Protein AF-A0A6C0ARF3-F1 (afdb_monomer)

Solvent-accessible surface area (backbone atoms only — not comparable to full-atom values): 8180 Å² total; per-residue (Å²): 134,54,75,69,55,56,51,50,51,53,51,54,53,49,52,53,53,52,52,54,52,50,55,62,70,68,61,77,68,85,64,74,72,76,68,77,78,71,72,91,65,84,77,78,77,69,76,79,69,76,64,98,56,84,86,76,66,53,73,48,48,51,61,48,59,79,34,67,97,33,66,70,63,36,24,57,55,28,48,73,43,54,68,69,62,16,13,58,19,73,44,18,18,26,37,66,89,77,45,29,24,25,22,45,96,91,41,56,73,80,42,54,48,99,85,68,47,72,60,91,65,55,21,34,23,35,60,75,39,72,43,62,92,61,56,130

Structure (mmCIF, N/CA/C/O backbone):
data_AF-A0A6C0ARF3-F1
#
_entry.id   AF-A0A6C0ARF3-F1
#
loop_
_atom_site.group_PDB
_atom_site.id
_atom_site.type_symbol
_atom_site.label_atom_id
_atom_site.label_alt_id
_atom_site.label_comp_id
_atom_site.label_asym_id
_atom_site.label_entity_id
_atom_site.label_seq_id
_atom_site.pdbx_PDB_ins_code
_atom_site.Cartn_x
_atom_site.Cartn_y
_atom_site.Cartn_z
_atom_site.occupancy
_atom_site.B_iso_or_equiv
_atom_site.auth_seq_id
_atom_site.auth_comp_id
_atom_site.auth_asym_id
_atom_site.auth_atom_id
_atom_site.pdbx_PDB_model_num
ATOM 1 N N . MET A 1 1 ? -45.821 -5.176 82.436 1.00 65.50 1 MET A N 1
ATOM 2 C CA . MET A 1 1 ? -45.008 -4.557 81.371 1.00 65.50 1 MET A CA 1
ATOM 3 C C . MET A 1 1 ? -44.315 -3.382 82.017 1.00 65.50 1 MET A C 1
ATOM 5 O O . MET A 1 1 ? -45.009 -2.485 82.486 1.00 65.50 1 MET A O 1
ATOM 9 N N . ASP A 1 2 ? -42.999 -3.459 82.188 1.00 85.88 2 ASP A N 1
ATOM 10 C CA . ASP A 1 2 ? -42.283 -2.474 82.994 1.00 85.88 2 ASP A CA 1
ATOM 11 C C . ASP A 1 2 ? -42.192 -1.133 82.267 1.00 85.88 2 ASP A C 1
ATOM 13 O O . ASP A 1 2 ? -42.117 -1.071 81.040 1.00 85.88 2 ASP A O 1
ATOM 17 N N . LEU A 1 3 ? -42.152 -0.038 83.030 1.00 84.94 3 LEU A N 1
ATOM 18 C CA . LEU A 1 3 ? -42.033 1.322 82.490 1.00 84.94 3 LEU A CA 1
ATOM 19 C C . LEU A 1 3 ? -40.829 1.466 81.539 1.00 84.94 3 LEU A C 1
ATOM 21 O O . LEU A 1 3 ? -40.883 2.207 80.561 1.00 84.94 3 LEU A O 1
ATOM 25 N N . LYS A 1 4 ? -39.753 0.711 81.796 1.00 86.62 4 LYS A N 1
ATOM 26 C CA . LYS A 1 4 ? -38.563 0.648 80.937 1.00 86.62 4 LYS A CA 1
ATOM 27 C C . LYS A 1 4 ? -38.840 -0.013 79.586 1.00 86.62 4 LYS A C 1
ATOM 29 O O . LYS A 1 4 ? -38.251 0.401 78.592 1.00 86.62 4 LYS A O 1
ATOM 34 N N . ASP A 1 5 ? -39.722 -1.004 79.535 1.00 87.31 5 ASP A N 1
ATOM 35 C CA . ASP A 1 5 ? -40.086 -1.688 78.292 1.00 87.31 5 ASP A CA 1
ATOM 36 C C . ASP A 1 5 ? -41.009 -0.816 77.450 1.00 87.31 5 ASP A C 1
ATOM 38 O O . ASP A 1 5 ? -40.795 -0.669 76.248 1.00 87.31 5 ASP A O 1
ATOM 42 N N . VAL A 1 6 ? -41.962 -0.144 78.100 1.00 89.19 6 VAL A N 1
ATOM 43 C CA . VAL A 1 6 ? -42.817 0.857 77.452 1.00 89.19 6 VAL A CA 1
ATOM 44 C C . VAL A 1 6 ? -41.959 1.979 76.856 1.00 89.19 6 VAL A C 1
ATOM 46 O O . VAL A 1 6 ? -42.118 2.321 75.686 1.00 89.19 6 VAL A O 1
ATOM 49 N N . LEU A 1 7 ? -40.977 2.491 77.607 1.00 90.81 7 LEU A N 1
ATOM 50 C CA . LEU A 1 7 ? -40.059 3.530 77.131 1.00 90.81 7 LEU A CA 1
ATOM 51 C C . LEU A 1 7 ? -39.211 3.072 75.931 1.00 90.81 7 LEU A C 1
ATOM 53 O O . LEU A 1 7 ? -39.048 3.826 74.974 1.00 90.81 7 LEU A O 1
ATOM 57 N N . LYS A 1 8 ? -38.703 1.832 75.940 1.00 92.50 8 LYS A N 1
ATOM 58 C CA . LYS A 1 8 ? -37.952 1.268 74.804 1.00 92.50 8 LYS A CA 1
ATOM 59 C C . LYS A 1 8 ? -38.811 1.159 73.546 1.00 92.50 8 LYS A C 1
ATOM 61 O O . LYS A 1 8 ? -38.327 1.486 72.466 1.00 92.50 8 LYS A O 1
ATOM 66 N N . ILE A 1 9 ? -40.072 0.746 73.678 1.00 93.50 9 ILE A N 1
ATOM 67 C CA . ILE A 1 9 ? -41.005 0.662 72.545 1.00 93.50 9 ILE A CA 1
ATOM 68 C C . ILE A 1 9 ? -41.212 2.050 71.930 1.00 93.50 9 ILE A C 1
ATOM 70 O O . ILE A 1 9 ? -41.087 2.197 70.716 1.00 93.50 9 ILE A O 1
ATOM 74 N N . PHE A 1 10 ? -41.434 3.081 72.751 1.00 93.56 10 PHE A N 1
ATOM 75 C CA . PHE A 1 10 ? -41.571 4.455 72.255 1.00 93.56 10 PHE A CA 1
ATOM 76 C C . PHE A 1 10 ? -40.318 4.951 71.523 1.00 93.56 10 PHE A C 1
ATOM 78 O O . PHE A 1 10 ? -40.440 5.571 70.468 1.00 93.56 10 PHE A O 1
ATOM 85 N N . ILE A 1 11 ? -39.121 4.636 72.029 1.00 94.12 11 ILE A N 1
ATOM 86 C CA . ILE A 1 11 ? -37.855 5.003 71.373 1.00 94.12 11 ILE A CA 1
ATOM 87 C C . ILE A 1 11 ? -37.728 4.323 70.003 1.00 94.12 11 ILE A C 1
ATOM 89 O O . ILE A 1 11 ? -37.379 4.979 69.024 1.00 94.12 11 ILE A O 1
ATOM 93 N N . VAL A 1 12 ? -38.042 3.028 69.910 1.00 94.56 12 VAL A N 1
ATOM 94 C CA . VAL A 1 12 ? -37.973 2.283 68.641 1.00 94.56 12 VAL A CA 1
ATOM 95 C C . VAL A 1 12 ? -38.973 2.834 67.625 1.00 94.56 12 VAL A C 1
ATOM 97 O O . VAL A 1 12 ? -38.614 3.061 66.471 1.00 94.56 12 VAL A O 1
ATOM 100 N N . VAL A 1 13 ? -40.206 3.114 68.053 1.00 95.06 13 VAL A N 1
ATOM 101 C CA . VAL A 1 13 ? -41.241 3.701 67.186 1.00 95.06 13 VAL A CA 1
ATOM 102 C C . VAL A 1 13 ? -40.816 5.083 66.683 1.00 95.06 13 VAL A C 1
ATOM 104 O O . VAL A 1 13 ? -40.959 5.376 65.496 1.00 95.06 13 VAL A O 1
ATOM 107 N N . PHE A 1 14 ? -40.238 5.912 67.555 1.00 94.69 14 PHE A N 1
ATOM 108 C CA . PHE A 1 14 ? -39.742 7.234 67.179 1.00 94.69 14 PHE A CA 1
ATOM 109 C C . PHE A 1 14 ? -38.593 7.157 66.165 1.00 94.69 14 PHE A C 1
ATOM 111 O O . PHE A 1 14 ? -38.589 7.906 65.188 1.00 94.69 14 PHE A O 1
ATOM 118 N N . LEU A 1 15 ? -37.657 6.217 66.343 1.00 94.69 15 LEU A N 1
ATOM 119 C CA . LEU A 1 15 ? -36.564 5.999 65.391 1.00 94.69 15 LEU A CA 1
ATOM 120 C C . LEU A 1 15 ? -37.074 5.589 64.004 1.00 94.69 15 LEU A C 1
ATOM 122 O O . LEU A 1 15 ? -36.583 6.111 63.006 1.00 94.69 15 LEU A O 1
ATOM 126 N N . ILE A 1 16 ? -38.082 4.714 63.928 1.00 94.19 16 ILE A N 1
ATOM 127 C CA . ILE A 1 16 ? -38.694 4.317 62.649 1.00 94.19 16 ILE A CA 1
ATOM 128 C C . ILE A 1 16 ? -39.345 5.528 61.969 1.00 94.19 16 ILE A C 1
ATOM 130 O O . ILE A 1 16 ? -39.148 5.749 60.774 1.00 94.19 16 ILE A O 1
ATOM 134 N N . PHE A 1 17 ? -40.083 6.341 62.727 1.00 93.06 17 PHE A N 1
ATOM 135 C CA . PHE A 1 17 ? -40.766 7.516 62.186 1.00 93.06 17 PHE A CA 1
ATOM 136 C C . PHE A 1 17 ? -39.779 8.579 61.677 1.00 93.06 17 PHE A C 1
ATOM 138 O O . PHE A 1 17 ? -39.967 9.137 60.594 1.00 93.06 17 PHE A O 1
ATOM 145 N N . ALA A 1 18 ? -38.687 8.807 62.415 1.00 92.06 18 ALA A N 1
ATOM 146 C CA . ALA A 1 18 ? -37.607 9.702 62.005 1.00 92.06 18 ALA A CA 1
ATOM 147 C C . ALA A 1 18 ? -36.930 9.234 60.705 1.00 92.06 18 ALA A C 1
ATOM 149 O O . ALA A 1 18 ? -36.623 10.053 59.839 1.00 92.06 18 ALA A O 1
ATOM 150 N N . LEU A 1 19 ? -36.751 7.921 60.532 1.00 89.44 19 LEU A N 1
ATOM 151 C CA . LEU A 1 19 ? -36.132 7.336 59.341 1.00 89.44 19 LEU A CA 1
ATOM 152 C C . LEU A 1 19 ? -37.022 7.506 58.095 1.00 89.44 19 LEU A C 1
ATOM 154 O O . LEU A 1 19 ? -36.528 7.890 57.036 1.00 89.44 19 LEU A O 1
ATOM 158 N N . ILE A 1 20 ? -38.341 7.322 58.229 1.00 87.50 20 ILE A N 1
ATOM 159 C CA . ILE A 1 20 ? -39.313 7.575 57.147 1.00 87.50 20 ILE A CA 1
ATOM 160 C C . ILE A 1 20 ? -39.324 9.063 56.758 1.00 87.50 20 ILE A C 1
ATOM 162 O O . ILE A 1 20 ? -39.281 9.396 55.573 1.00 87.50 20 ILE A O 1
ATOM 166 N N . ALA A 1 21 ? -39.343 9.968 57.743 1.00 86.50 21 ALA A N 1
ATOM 167 C CA . ALA A 1 21 ? -39.298 11.410 57.494 1.00 86.50 21 ALA A CA 1
ATOM 168 C C . ALA A 1 21 ? -37.999 11.833 56.786 1.00 86.50 21 ALA A C 1
ATOM 170 O O . ALA A 1 21 ? -38.036 12.647 55.863 1.00 86.50 21 ALA A O 1
ATOM 171 N N . PHE A 1 22 ? -36.867 11.233 57.167 1.00 86.56 22 PHE A N 1
ATOM 172 C CA . PHE A 1 22 ? -35.576 11.462 56.526 1.00 86.56 22 PHE A CA 1
ATOM 173 C C . PHE A 1 22 ? -35.583 11.029 55.053 1.00 86.56 22 PHE A C 1
ATOM 175 O O . PHE A 1 22 ? -35.231 11.833 54.192 1.00 86.56 22 PHE A O 1
ATOM 182 N N . ILE A 1 23 ? -36.075 9.823 54.739 1.00 82.62 23 ILE A N 1
ATOM 183 C CA . ILE A 1 23 ? -36.211 9.332 53.352 1.00 82.62 23 ILE A CA 1
ATOM 184 C C . ILE A 1 23 ? -37.070 10.284 52.504 1.00 82.62 23 ILE A C 1
ATOM 186 O O . ILE A 1 23 ? -36.690 10.619 51.381 1.00 82.62 23 ILE A O 1
ATOM 190 N N . ASN A 1 24 ? -38.187 10.771 53.052 1.00 77.69 24 ASN A N 1
ATOM 191 C CA . ASN A 1 24 ? -39.063 11.725 52.363 1.00 77.69 24 ASN A CA 1
ATOM 192 C C . ASN A 1 24 ? -38.388 13.091 52.145 1.00 77.69 24 ASN A C 1
ATOM 194 O O . ASN A 1 24 ? -38.598 13.716 51.108 1.00 77.69 24 ASN A O 1
ATOM 198 N N . SER A 1 25 ? -37.558 13.544 53.095 1.00 78.12 25 SER A N 1
ATOM 199 C CA . SER A 1 25 ? -36.818 14.812 52.994 1.00 78.12 25 SER A CA 1
ATOM 200 C C . SER A 1 25 ? -35.688 14.787 51.965 1.00 78.12 25 SER A C 1
ATOM 202 O O . SER A 1 25 ? -35.387 15.822 51.376 1.00 78.12 25 SER A O 1
ATOM 204 N N . ILE A 1 26 ? -35.097 13.614 51.700 1.00 78.38 26 ILE A N 1
ATOM 205 C CA . ILE A 1 26 ? -34.049 13.456 50.679 1.00 78.38 26 ILE A CA 1
ATOM 206 C C . ILE A 1 26 ? -34.625 13.656 49.265 1.00 78.38 26 ILE A C 1
ATOM 208 O O . ILE A 1 26 ? -33.870 13.882 48.323 1.00 78.38 26 ILE A O 1
ATOM 212 N N . GLY A 1 27 ? -35.955 13.622 49.091 1.00 63.41 27 GLY A N 1
ATOM 213 C CA . GLY A 1 27 ? -36.570 13.845 47.785 1.00 63.41 27 GLY A CA 1
ATOM 214 C C . GLY A 1 27 ? -36.080 12.829 46.753 1.00 63.41 27 GLY A C 1
ATOM 215 O O . GLY A 1 27 ? -35.783 13.206 45.621 1.00 63.41 27 GLY A O 1
ATOM 21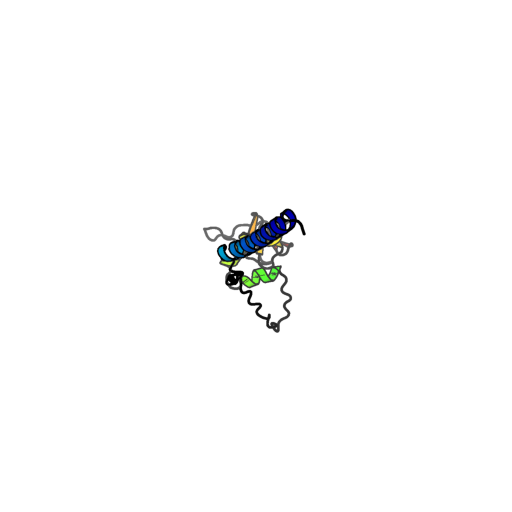6 N N . LEU A 1 28 ? -35.955 11.553 47.156 1.00 61.00 28 LEU A N 1
ATOM 217 C CA . LEU A 1 28 ? -35.567 10.438 46.287 1.00 61.00 28 LEU A CA 1
ATOM 218 C C . LEU A 1 28 ? -36.583 10.285 45.150 1.00 61.00 28 LEU A C 1
ATOM 220 O O . LEU A 1 28 ? -37.557 9.538 45.233 1.00 61.00 28 LEU A O 1
ATOM 224 N N . ASN A 1 29 ? -36.345 11.008 44.064 1.00 58.28 29 ASN A N 1
ATOM 225 C CA . ASN A 1 29 ? -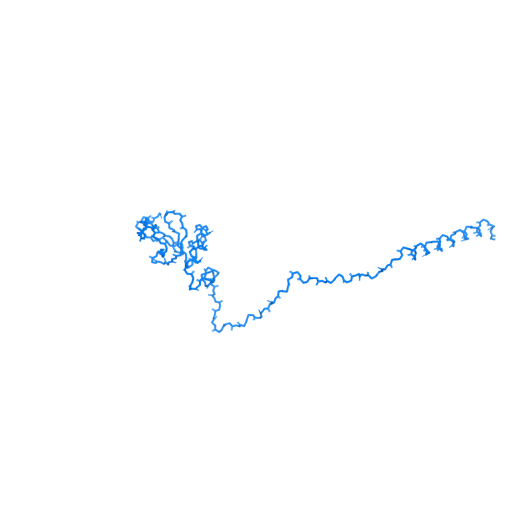37.051 10.830 42.814 1.00 58.28 29 ASN A CA 1
ATOM 226 C C . ASN A 1 29 ? -36.451 9.590 42.143 1.00 58.28 29 ASN A C 1
ATOM 228 O 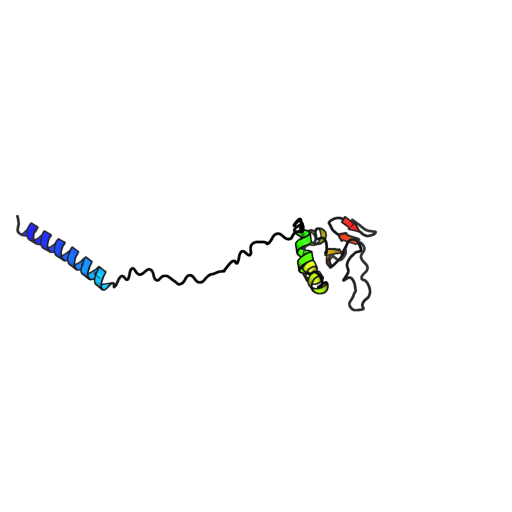O . ASN A 1 29 ? -35.469 9.680 41.417 1.00 58.28 29 ASN A O 1
ATOM 232 N N . LEU A 1 30 ? -37.039 8.412 42.378 1.00 56.41 30 LEU A N 1
ATOM 233 C CA . LEU A 1 30 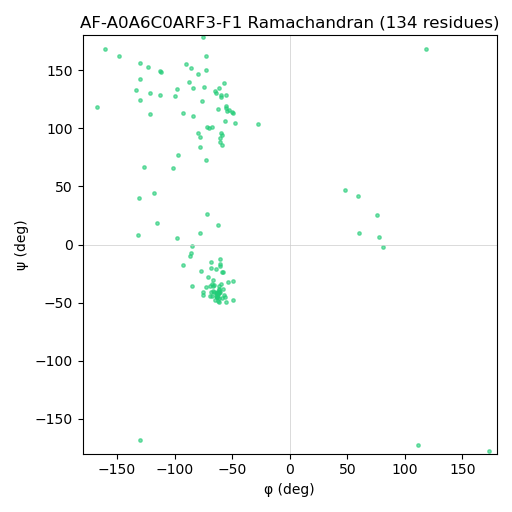? -36.735 7.187 41.619 1.00 56.41 30 LEU A CA 1
ATOM 234 C C . LEU A 1 30 ? -37.290 7.246 40.186 1.00 56.41 30 LEU A C 1
ATOM 236 O O . LEU A 1 30 ? -37.570 6.219 39.569 1.00 56.41 30 LEU A O 1
ATOM 240 N N . LYS A 1 31 ? -37.453 8.447 39.629 1.00 54.38 31 LYS A N 1
ATOM 241 C CA . LYS A 1 31 ? -37.418 8.585 38.188 1.00 54.38 31 LYS A CA 1
ATOM 242 C C . LYS A 1 31 ? -35.973 8.332 37.814 1.00 54.38 31 LYS A C 1
ATOM 244 O O . LYS A 1 31 ? -35.125 9.205 37.957 1.00 54.38 31 LYS A O 1
ATOM 249 N N . VAL A 1 32 ? -35.710 7.112 37.358 1.00 57.94 32 VAL A N 1
ATOM 250 C CA . VAL A 1 32 ? -34.684 6.923 36.341 1.00 57.94 32 VAL A CA 1
ATOM 251 C C . VAL A 1 32 ? -35.014 7.982 35.304 1.00 57.94 32 VAL A C 1
ATOM 253 O O . VAL A 1 32 ? -36.052 7.919 34.648 1.00 57.94 32 VAL A O 1
ATOM 256 N N . GLU A 1 33 ? -34.224 9.048 35.293 1.00 54.09 33 GLU A N 1
ATOM 257 C CA . GLU A 1 33 ? -34.196 9.943 34.164 1.00 54.09 33 GLU A CA 1
ATOM 258 C C . GLU A 1 33 ? -33.846 9.009 33.016 1.00 54.09 33 GLU A C 1
ATOM 260 O O . GLU A 1 33 ? -32.752 8.440 32.994 1.00 54.09 33 GLU A O 1
ATOM 265 N N . ASP A 1 34 ? -34.836 8.713 32.170 1.00 58.44 34 ASP A N 1
ATOM 266 C CA . ASP A 1 34 ? -34.609 8.104 30.871 1.00 58.44 34 ASP A CA 1
ATOM 267 C C . ASP A 1 34 ? -33.691 9.098 30.170 1.00 58.44 34 ASP A C 1
ATOM 269 O O . ASP A 1 34 ? -34.138 10.041 29.519 1.00 58.44 34 ASP A O 1
ATOM 273 N N . GLN A 1 35 ? -32.388 8.951 30.418 1.00 57.97 35 GLN A N 1
ATOM 274 C CA . GLN A 1 35 ? -31.341 9.618 29.682 1.00 57.97 35 GLN A CA 1
ATOM 275 C C . GLN A 1 35 ? -31.711 9.324 28.233 1.00 57.97 35 GLN A C 1
ATOM 277 O O . GLN A 1 35 ? -31.774 8.138 27.873 1.00 57.97 35 GLN A O 1
ATOM 282 N N . PRO A 1 36 ? -32.073 10.340 27.430 1.00 52.84 36 PRO A N 1
ATOM 283 C CA . PRO A 1 36 ? -32.405 10.103 26.044 1.00 52.84 36 PRO A CA 1
ATOM 284 C C . PRO A 1 36 ? -31.199 9.375 25.473 1.00 52.84 36 PRO A C 1
ATOM 286 O O . PRO A 1 36 ? -30.082 9.884 25.510 1.00 52.84 36 PRO A O 1
ATOM 289 N N . ARG A 1 37 ? -31.406 8.118 25.073 1.00 58.47 37 ARG A N 1
ATOM 290 C CA . ARG A 1 37 ? -30.370 7.318 24.436 1.00 58.47 37 ARG A CA 1
ATOM 291 C C . ARG A 1 37 ? -29.982 8.082 23.184 1.00 58.47 37 ARG A C 1
ATOM 293 O O . ARG A 1 37 ? -30.667 7.974 22.170 1.00 58.47 37 ARG A O 1
ATOM 300 N N . GLU A 1 38 ? -28.922 8.878 23.256 1.00 53.84 38 GLU A N 1
ATOM 301 C CA . GLU A 1 38 ? -28.312 9.407 22.053 1.00 53.84 38 GLU A CA 1
ATOM 302 C C . GLU A 1 38 ? -27.831 8.191 21.273 1.00 53.84 38 GLU A C 1
ATOM 304 O O . GLU A 1 38 ? -27.047 7.369 21.759 1.00 53.84 38 GLU A O 1
ATOM 309 N N . LEU A 1 39 ? -28.407 8.013 20.088 1.00 52.34 39 LEU A N 1
ATOM 310 C CA . LEU A 1 39 ? -28.023 6.972 19.155 1.00 52.34 39 LEU A CA 1
ATOM 311 C C . LEU A 1 39 ? -26.543 7.177 18.822 1.00 52.34 39 LEU A C 1
ATOM 313 O O . LEU A 1 39 ? -26.215 7.936 17.918 1.00 52.34 39 LEU A O 1
ATOM 317 N N . GLN A 1 40 ? -25.645 6.487 19.535 1.00 55.50 40 GLN A N 1
ATOM 318 C CA . GLN A 1 40 ? -24.201 6.574 19.281 1.00 55.50 40 GLN A CA 1
ATOM 319 C C . GLN A 1 40 ? -23.858 6.188 17.837 1.00 55.50 40 GLN A C 1
ATOM 321 O O . GLN A 1 40 ? -22.837 6.619 17.307 1.00 55.50 40 GLN A O 1
ATOM 326 N N . LYS A 1 41 ? -24.726 5.405 17.182 1.00 54.22 41 LYS A N 1
ATOM 327 C CA . LYS A 1 41 ? -24.711 5.178 15.740 1.00 54.22 41 LYS A CA 1
ATOM 328 C C . LYS A 1 41 ? -26.006 4.493 15.314 1.00 54.22 41 LYS A C 1
ATOM 330 O O . LYS A 1 41 ? -26.263 3.365 15.728 1.00 54.22 41 LYS A O 1
ATOM 335 N N . VAL A 1 42 ? -26.800 5.126 14.455 1.00 54.69 42 VAL A N 1
ATOM 336 C CA . VAL A 1 42 ? -27.790 4.383 13.664 1.00 54.69 42 VAL A CA 1
ATOM 337 C C . VAL A 1 42 ? -26.994 3.597 12.630 1.00 54.69 42 VAL A C 1
ATOM 339 O O . VAL A 1 42 ? -26.502 4.157 11.653 1.00 54.69 42 VAL A O 1
ATOM 342 N N . VAL A 1 43 ? -26.792 2.305 12.874 1.00 58.19 43 VAL A N 1
ATOM 343 C CA . VAL A 1 43 ? -26.317 1.405 11.824 1.00 58.19 43 VAL A CA 1
ATOM 344 C C . VAL A 1 43 ? -27.541 1.072 10.990 1.00 58.19 43 VAL A C 1
ATOM 346 O O . VAL A 1 43 ? -28.339 0.214 11.359 1.00 58.19 43 VAL A O 1
ATOM 349 N N . ILE A 1 44 ? -27.717 1.805 9.894 1.00 61.03 44 ILE A N 1
ATOM 350 C CA . ILE A 1 44 ? -28.639 1.393 8.844 1.00 61.03 44 ILE A CA 1
ATOM 351 C C . ILE A 1 44 ? -28.018 0.134 8.246 1.00 61.03 44 ILE A C 1
ATOM 353 O O . ILE A 1 44 ? -27.025 0.191 7.521 1.00 61.03 44 ILE A O 1
ATOM 357 N N . ILE A 1 45 ? -28.545 -1.020 8.643 1.00 56.31 45 ILE A N 1
ATOM 358 C CA . ILE A 1 45 ? -28.290 -2.272 7.944 1.00 56.31 45 ILE A CA 1
ATOM 359 C C . ILE A 1 45 ? -29.191 -2.203 6.716 1.00 56.31 45 ILE A C 1
ATOM 361 O O . ILE A 1 45 ? -30.334 -2.653 6.743 1.00 56.31 45 ILE A O 1
ATOM 365 N N . GLU A 1 46 ? -28.709 -1.536 5.669 1.00 63.66 46 GLU A N 1
ATOM 366 C CA . GLU A 1 46 ? -29.280 -1.713 4.340 1.00 63.66 46 GLU A CA 1
ATOM 367 C C . GLU A 1 46 ? -29.215 -3.218 4.070 1.00 63.66 46 GLU A C 1
ATOM 369 O O . GLU A 1 46 ? -28.140 -3.830 4.136 1.00 63.66 46 GLU A O 1
ATOM 374 N N . GLY A 1 47 ? -30.375 -3.844 3.864 1.00 57.91 47 GLY A N 1
ATOM 375 C CA . GLY A 1 47 ? -30.406 -5.200 3.348 1.00 57.91 47 GLY A CA 1
ATOM 376 C C . GLY A 1 47 ? -29.616 -5.170 2.052 1.00 57.91 47 GLY A C 1
ATOM 377 O O . GLY A 1 47 ? -29.976 -4.423 1.149 1.00 57.91 47 GLY A O 1
ATOM 378 N N . LEU A 1 48 ? -28.510 -5.914 1.994 1.00 58.91 48 LEU A N 1
ATOM 379 C CA . LEU A 1 48 ? -27.740 -6.083 0.773 1.00 58.91 48 LEU A CA 1
ATOM 380 C C . LEU A 1 48 ? -28.677 -6.741 -0.239 1.00 58.91 48 LEU A C 1
ATOM 382 O O . LEU A 1 48 ? -28.836 -7.965 -0.253 1.00 58.91 48 LEU A O 1
ATOM 386 N N . GLU A 1 49 ? -29.363 -5.910 -1.018 1.00 55.28 49 GLU A N 1
ATOM 387 C CA . GLU A 1 49 ? -30.126 -6.321 -2.177 1.00 55.28 49 GLU A CA 1
ATOM 388 C C . GLU A 1 49 ? -29.142 -7.127 -3.010 1.00 55.28 49 GLU A C 1
ATOM 390 O O . GLU A 1 49 ? -28.061 -6.636 -3.345 1.00 55.28 49 GLU A O 1
ATOM 395 N N . LYS A 1 50 ? -29.434 -8.421 -3.182 1.00 50.34 50 LYS A N 1
ATOM 396 C CA . LYS A 1 50 ? -28.572 -9.331 -3.930 1.00 50.34 50 LYS A CA 1
ATOM 397 C C . LYS A 1 50 ? -28.249 -8.634 -5.249 1.00 50.34 50 LYS A C 1
ATOM 399 O O . LYS A 1 50 ? -29.171 -8.461 -6.043 1.00 50.34 50 LYS A O 1
ATOM 404 N N . PRO A 1 51 ? -26.995 -8.236 -5.522 1.00 48.69 51 PRO A N 1
ATOM 405 C CA . PRO A 1 51 ? -26.667 -7.944 -6.892 1.00 48.69 51 PRO A CA 1
ATOM 406 C C . PRO A 1 51 ? -26.820 -9.284 -7.605 1.00 48.69 51 PRO A C 1
ATOM 408 O O . PRO A 1 51 ? -26.269 -10.298 -7.165 1.00 48.69 51 PRO A O 1
ATOM 411 N N . ASP A 1 52 ? -27.553 -9.294 -8.711 1.00 54.91 52 ASP A N 1
ATOM 412 C CA . ASP A 1 52 ? -27.684 -10.439 -9.624 1.00 54.91 52 ASP A CA 1
ATOM 413 C C . ASP A 1 52 ? -26.344 -10.851 -10.278 1.00 54.91 52 ASP A C 1
ATOM 415 O O . ASP A 1 52 ? -26.287 -11.608 -11.244 1.00 54.91 52 ASP A O 1
ATOM 419 N N . THR A 1 53 ? -25.229 -10.402 -9.709 1.00 52.31 53 THR A N 1
ATOM 420 C CA . THR A 1 53 ? -23.870 -10.751 -10.065 1.00 52.31 53 THR A CA 1
ATOM 421 C C . THR A 1 53 ? -23.233 -11.340 -8.819 1.00 52.31 53 THR A C 1
ATOM 423 O O . THR A 1 53 ? -23.030 -10.637 -7.832 1.00 52.31 53 THR A O 1
ATOM 426 N N . SER A 1 54 ? -22.929 -12.635 -8.859 1.00 49.06 54 SER A N 1
ATOM 427 C CA . SER A 1 54 ? -22.127 -13.362 -7.872 1.00 49.06 54 SER A CA 1
ATOM 428 C C . SER A 1 54 ? -21.117 -12.453 -7.150 1.00 49.06 54 SER A C 1
ATOM 430 O O . SER A 1 54 ? -20.084 -12.109 -7.731 1.00 49.06 54 SER A O 1
ATOM 432 N N . ILE A 1 55 ? -21.389 -12.064 -5.895 1.00 51.88 55 ILE A N 1
ATOM 433 C CA . ILE A 1 55 ? -20.404 -11.375 -5.046 1.00 51.88 55 ILE A CA 1
ATOM 434 C C . ILE A 1 55 ? -19.366 -12.413 -4.617 1.00 51.88 55 ILE A C 1
ATOM 436 O O . ILE A 1 55 ? -19.321 -12.867 -3.479 1.00 51.88 55 ILE A O 1
ATOM 440 N N . ILE A 1 56 ? -18.525 -12.812 -5.559 1.00 55.22 56 ILE A N 1
ATOM 441 C CA . ILE A 1 56 ? -17.195 -13.324 -5.271 1.00 55.22 56 ILE A CA 1
ATOM 442 C C . ILE A 1 56 ? -16.259 -12.155 -5.575 1.00 55.22 56 ILE A C 1
ATOM 444 O O . ILE A 1 56 ? -15.506 -12.172 -6.541 1.00 55.22 56 ILE A O 1
ATOM 448 N N . MET A 1 57 ? -16.364 -11.075 -4.794 1.00 56.78 57 MET A N 1
ATOM 449 C CA . MET A 1 57 ? -15.272 -10.109 -4.732 1.00 56.78 57 MET A CA 1
ATOM 450 C C . MET A 1 57 ? -14.289 -10.648 -3.710 1.00 56.78 57 MET A C 1
ATOM 452 O O . MET A 1 57 ? -14.579 -10.675 -2.513 1.00 56.78 57 MET A O 1
ATOM 456 N N . ASN A 1 58 ? -13.116 -11.084 -4.168 1.00 65.25 58 ASN A N 1
ATOM 457 C CA . ASN A 1 58 ? -12.004 -11.241 -3.246 1.00 65.25 58 ASN A CA 1
ATOM 458 C C . ASN A 1 58 ? -11.774 -9.883 -2.572 1.00 65.25 58 ASN A C 1
ATOM 460 O O . ASN A 1 58 ? -11.823 -8.846 -3.230 1.00 65.25 58 ASN A O 1
ATOM 464 N N . SER A 1 59 ? -11.502 -9.874 -1.265 1.00 67.56 59 SER A N 1
ATOM 465 C CA . SER A 1 59 ? -11.225 -8.642 -0.501 1.00 67.56 59 SER A CA 1
ATOM 466 C C . SER A 1 59 ? -10.174 -7.743 -1.189 1.00 67.56 59 SER A C 1
ATOM 468 O O . SER A 1 59 ? -10.261 -6.517 -1.167 1.00 67.56 59 SER A O 1
ATOM 470 N N . LYS A 1 60 ? -9.239 -8.376 -1.909 1.00 69.06 60 LYS A N 1
ATOM 471 C CA . LYS A 1 60 ? -8.175 -7.752 -2.708 1.00 69.06 60 LYS A CA 1
ATOM 472 C C . LYS A 1 60 ? -8.694 -6.971 -3.921 1.00 69.06 60 LYS A C 1
ATOM 474 O O . LYS A 1 60 ? -8.098 -5.970 -4.296 1.00 69.06 60 LYS A O 1
ATOM 479 N N . ASP A 1 61 ? -9.814 -7.399 -4.499 1.00 78.00 61 ASP A N 1
ATOM 480 C CA . ASP A 1 61 ? -10.475 -6.724 -5.618 1.00 78.00 61 ASP A CA 1
ATOM 481 C C . ASP A 1 61 ? -11.398 -5.611 -5.127 1.00 78.00 61 ASP A C 1
ATOM 483 O O . ASP A 1 61 ? -11.481 -4.561 -5.762 1.00 78.00 61 ASP A O 1
ATOM 487 N N . ALA A 1 62 ? -12.055 -5.804 -3.979 1.00 83.12 62 ALA A N 1
ATOM 488 C CA . ALA A 1 62 ? -12.971 -4.821 -3.403 1.00 83.12 62 ALA A CA 1
ATOM 489 C C . ALA A 1 62 ? -12.286 -3.468 -3.146 1.00 83.12 62 ALA A C 1
ATOM 491 O O . ALA A 1 62 ? -12.866 -2.419 -3.424 1.00 83.12 62 ALA A O 1
ATOM 492 N N . PHE A 1 63 ? -11.024 -3.484 -2.698 1.00 88.31 63 PHE A N 1
ATOM 493 C CA . PHE A 1 63 ? -10.215 -2.269 -2.576 1.00 88.31 63 PHE A CA 1
ATOM 494 C C . PHE A 1 63 ? -10.140 -1.499 -3.903 1.00 88.31 63 PHE A C 1
ATOM 496 O O . PHE A 1 63 ? -10.422 -0.306 -3.943 1.00 88.31 63 PHE A O 1
ATOM 503 N N . CYS A 1 64 ? -9.824 -2.193 -4.994 1.00 88.56 64 CYS A N 1
ATOM 504 C CA . CYS A 1 64 ? -9.674 -1.597 -6.318 1.00 88.56 64 CYS A CA 1
ATOM 505 C C . CYS A 1 64 ? -10.992 -1.041 -6.866 1.00 88.56 64 CYS A C 1
ATOM 507 O O . CYS A 1 64 ? -11.002 -0.014 -7.546 1.00 88.56 64 CYS A O 1
ATOM 509 N N . GLN A 1 65 ? -12.113 -1.699 -6.554 1.00 87.50 65 GLN A N 1
ATOM 510 C CA . GLN A 1 65 ? -13.443 -1.253 -6.972 1.00 87.50 65 GLN A CA 1
ATOM 511 C C . GLN A 1 65 ? -13.804 0.124 -6.405 1.00 87.50 65 GLN A C 1
ATOM 513 O O . GLN A 1 65 ? -14.403 0.929 -7.117 1.00 87.50 65 GLN A O 1
ATOM 518 N N . ASN A 1 66 ? -13.379 0.424 -5.174 1.00 87.00 66 ASN A N 1
ATOM 519 C CA . ASN A 1 66 ? -13.688 1.693 -4.507 1.00 87.00 66 ASN A CA 1
ATOM 520 C C . ASN A 1 66 ? -13.092 2.923 -5.206 1.00 87.00 66 ASN A C 1
ATOM 522 O O . ASN A 1 66 ? -13.588 4.028 -5.014 1.00 87.00 66 ASN A O 1
ATOM 526 N N . PHE A 1 67 ? -12.052 2.743 -6.024 1.00 88.19 67 PHE A N 1
ATOM 527 C CA . PHE A 1 67 ? -11.392 3.835 -6.743 1.00 88.19 67 PHE A CA 1
ATOM 528 C C . PHE A 1 67 ? -11.543 3.718 -8.265 1.00 88.19 67 PHE A C 1
ATOM 530 O O . PHE A 1 67 ? -10.780 4.330 -9.021 1.00 88.19 67 PHE A O 1
ATOM 537 N N . ARG A 1 68 ? -12.520 2.936 -8.751 1.00 85.69 68 ARG A N 1
ATOM 538 C CA . ARG A 1 68 ? -12.812 2.855 -10.189 1.00 85.69 68 ARG A CA 1
ATOM 539 C C . ARG A 1 68 ? -13.078 4.248 -10.764 1.00 85.69 68 ARG A C 1
ATOM 541 O O . ARG A 1 68 ? -13.889 5.004 -10.244 1.00 85.69 68 ARG A O 1
ATOM 548 N N . GLY A 1 69 ? -12.385 4.573 -11.855 1.00 85.44 69 GLY A N 1
ATOM 549 C CA . GLY A 1 69 ? -12.466 5.882 -12.512 1.00 85.44 69 GLY A CA 1
ATOM 550 C C . GLY A 1 69 ? -11.623 6.986 -11.862 1.00 85.44 69 GLY A C 1
ATOM 551 O O . GLY A 1 69 ? -11.570 8.086 -12.401 1.00 85.44 69 GLY A O 1
ATOM 552 N N . SER A 1 70 ? -10.927 6.702 -10.756 1.00 90.12 70 SER A N 1
ATOM 553 C CA . SER A 1 70 ? -10.116 7.674 -10.014 1.00 90.12 70 SER A CA 1
ATOM 554 C C . SER A 1 70 ? -8.680 7.172 -9.822 1.00 90.12 70 SER A C 1
ATOM 556 O O . SER A 1 70 ? -8.232 6.877 -8.714 1.00 90.12 70 SER A O 1
ATOM 558 N N . SER A 1 71 ? -7.929 7.063 -10.923 1.00 87.19 71 SER A N 1
ATOM 559 C CA . SER A 1 71 ? -6.571 6.494 -10.920 1.00 87.19 71 SER A CA 1
ATOM 560 C C . SER A 1 71 ? -5.594 7.253 -10.015 1.00 87.19 71 SER A C 1
ATOM 562 O O . SER A 1 71 ? -4.737 6.630 -9.401 1.00 87.19 71 SER A O 1
ATOM 564 N N . GLY A 1 72 ? -5.732 8.578 -9.884 1.00 90.94 72 GLY A N 1
ATOM 565 C CA . GLY A 1 72 ? -4.875 9.376 -8.999 1.00 90.94 72 GLY A CA 1
ATOM 566 C C . GLY A 1 72 ? -5.101 9.076 -7.513 1.00 90.94 72 GLY A C 1
ATOM 567 O O . GLY A 1 72 ? -4.141 8.884 -6.771 1.00 90.94 72 GLY A O 1
ATOM 568 N N . GLN A 1 73 ? -6.363 8.966 -7.082 1.00 93.38 73 GLN A N 1
ATOM 569 C CA . GLN A 1 73 ? -6.686 8.590 -5.700 1.00 93.38 73 GLN A CA 1
ATOM 570 C C . GLN A 1 73 ? -6.322 7.130 -5.421 1.00 93.38 73 GLN A C 1
ATOM 572 O O . GLN A 1 73 ? -5.854 6.814 -4.327 1.00 93.38 73 GLN A O 1
ATOM 577 N N . LEU A 1 74 ? -6.488 6.248 -6.414 1.00 93.50 74 LEU A N 1
ATOM 578 C CA . LEU A 1 74 ? -6.047 4.862 -6.308 1.00 93.50 74 LEU A CA 1
ATOM 579 C C . LEU A 1 74 ? -4.525 4.771 -6.141 1.00 93.50 74 LEU A C 1
ATOM 581 O O . LEU A 1 74 ? -4.063 3.993 -5.313 1.00 93.50 74 LEU A O 1
ATOM 585 N N . ASP A 1 75 ? -3.738 5.565 -6.875 1.00 94.50 75 ASP A N 1
ATOM 586 C CA . ASP A 1 75 ? -2.279 5.580 -6.717 1.00 94.50 75 ASP A CA 1
ATOM 587 C C . ASP A 1 75 ? -1.860 6.050 -5.323 1.00 94.50 75 ASP A C 1
ATOM 589 O O . ASP A 1 75 ? -1.002 5.428 -4.697 1.00 94.50 75 ASP A O 1
ATOM 593 N N . GLU A 1 76 ? -2.510 7.091 -4.797 1.00 94.62 76 GLU A N 1
ATOM 594 C CA . GLU A 1 76 ? -2.268 7.559 -3.431 1.00 94.62 76 GLU A CA 1
ATOM 595 C C . GLU A 1 76 ? -2.608 6.475 -2.396 1.00 94.62 76 GLU A C 1
ATOM 597 O O . GLU A 1 76 ? -1.872 6.273 -1.426 1.00 94.62 76 GLU A O 1
ATOM 602 N N . ALA A 1 77 ? -3.707 5.747 -2.606 1.00 93.50 77 ALA A N 1
ATOM 603 C CA . ALA A 1 77 ? -4.130 4.663 -1.731 1.00 93.50 77 ALA A CA 1
ATOM 604 C C . ALA A 1 77 ? -3.185 3.448 -1.814 1.00 93.50 77 ALA A C 1
ATOM 606 O O . ALA A 1 77 ? -2.775 2.934 -0.771 1.00 93.50 77 ALA A O 1
ATOM 607 N N . CYS A 1 78 ? -2.774 3.034 -3.019 1.00 94.38 78 CYS A N 1
ATOM 608 C CA . CYS A 1 78 ? -1.731 2.024 -3.223 1.00 94.38 78 CYS A CA 1
ATOM 609 C C . CYS A 1 78 ? -0.431 2.456 -2.522 1.00 94.38 78 CYS A C 1
ATOM 611 O O . CYS A 1 78 ? 0.159 1.675 -1.779 1.00 94.38 78 CYS A O 1
ATOM 613 N N . GLY A 1 79 ? -0.017 3.719 -2.668 1.00 94.81 79 GLY A N 1
ATOM 614 C CA . GLY A 1 79 ? 1.212 4.265 -2.083 1.00 94.81 79 GLY A CA 1
ATOM 615 C C . GLY A 1 79 ? 1.287 4.217 -0.553 1.00 94.81 79 GLY A C 1
ATOM 616 O O . GLY A 1 79 ? 2.383 4.282 0.002 1.00 94.81 79 GLY A O 1
ATOM 617 N N . LYS A 1 80 ? 0.150 4.057 0.135 1.00 94.12 80 LYS A N 1
ATOM 618 C CA . LYS A 1 80 ? 0.072 3.893 1.599 1.00 94.12 80 LYS A CA 1
ATOM 619 C C . LYS A 1 80 ? 0.258 2.439 2.055 1.00 94.12 80 LYS A C 1
ATOM 621 O O . LYS A 1 80 ? 0.321 2.183 3.257 1.00 94.12 80 LYS A O 1
ATOM 626 N N . MET A 1 81 ? 0.321 1.478 1.133 1.00 92.19 81 MET A N 1
ATOM 627 C CA . MET A 1 81 ? 0.403 0.052 1.453 1.00 92.19 81 MET A CA 1
ATOM 628 C C . MET A 1 81 ? 1.832 -0.431 1.703 1.00 92.19 81 MET A C 1
ATOM 630 O O . MET A 1 81 ? 2.804 0.046 1.121 1.00 92.19 81 MET A O 1
ATOM 634 N N . THR A 1 82 ? 1.947 -1.469 2.532 1.00 93.88 82 THR A N 1
ATOM 635 C CA . THR A 1 82 ? 3.185 -2.243 2.677 1.00 93.88 82 THR A CA 1
ATOM 636 C C . THR A 1 82 ? 3.417 -3.126 1.450 1.00 93.88 82 THR A C 1
ATOM 638 O O . THR A 1 82 ? 2.483 -3.433 0.707 1.00 93.88 82 THR A O 1
ATOM 641 N N . ARG A 1 83 ? 4.654 -3.607 1.263 1.00 91.94 83 ARG A N 1
ATOM 642 C CA . ARG A 1 83 ? 5.021 -4.505 0.153 1.00 91.94 83 ARG A CA 1
ATOM 643 C C . ARG A 1 83 ? 4.071 -5.688 -0.002 1.00 91.94 83 ARG A C 1
ATOM 645 O O . ARG A 1 83 ? 3.633 -5.955 -1.116 1.00 91.94 83 ARG A O 1
ATOM 652 N N . ASN A 1 84 ? 3.757 -6.379 1.092 1.00 90.25 84 ASN A N 1
ATOM 653 C CA . ASN A 1 84 ? 2.926 -7.582 1.050 1.00 90.25 84 ASN A CA 1
ATOM 654 C C . ASN A 1 84 ? 1.508 -7.248 0.580 1.00 90.25 84 ASN A C 1
ATOM 656 O O . ASN A 1 84 ? 1.020 -7.867 -0.353 1.00 90.25 84 ASN A O 1
ATOM 660 N N . ASN A 1 85 ? 0.889 -6.212 1.151 1.00 90.19 85 ASN A N 1
ATOM 661 C CA . ASN A 1 85 ? -0.466 -5.806 0.776 1.00 90.19 85 ASN A CA 1
ATOM 662 C C . ASN A 1 85 ? -0.518 -5.278 -0.665 1.00 90.19 85 ASN A C 1
ATOM 664 O O . ASN A 1 85 ? -1.431 -5.609 -1.418 1.00 90.19 85 ASN A O 1
ATOM 668 N N . CYS A 1 86 ? 0.494 -4.505 -1.064 1.00 93.50 86 CYS A N 1
ATOM 669 C CA . CYS A 1 86 ? 0.625 -3.980 -2.417 1.00 93.50 86 CYS A CA 1
ATOM 670 C C . CYS A 1 86 ? 0.737 -5.100 -3.454 1.00 93.50 86 CYS A C 1
ATOM 672 O O . CYS A 1 86 ? 0.004 -5.118 -4.437 1.00 93.50 86 CYS A O 1
ATOM 674 N N . SER A 1 87 ? 1.637 -6.054 -3.199 1.00 88.44 87 SER A N 1
ATOM 675 C CA . SER A 1 87 ? 1.918 -7.164 -4.110 1.00 88.44 87 SER A CA 1
ATOM 676 C C . SER A 1 87 ? 0.749 -8.133 -4.201 1.00 88.44 87 SER A C 1
ATOM 678 O O . SER A 1 87 ? 0.692 -8.886 -5.156 1.00 88.44 87 SER A O 1
ATOM 680 N N . ASP A 1 88 ? -0.160 -8.148 -3.232 1.00 87.12 88 ASP A N 1
ATOM 681 C CA . ASP A 1 88 ? -1.292 -9.071 -3.188 1.00 87.12 88 ASP A CA 1
ATOM 682 C C . ASP A 1 88 ? -2.564 -8.486 -3.839 1.00 87.12 88 ASP A C 1
ATOM 684 O O . ASP A 1 88 ? -3.478 -9.218 -4.217 1.00 87.12 88 ASP A O 1
ATOM 688 N N . THR A 1 89 ? -2.610 -7.164 -4.009 1.00 90.00 89 THR A N 1
ATOM 689 C CA . THR A 1 89 ? -3.750 -6.421 -4.566 1.00 90.00 89 THR A CA 1
ATOM 690 C C . THR A 1 89 ? -3.789 -6.502 -6.100 1.00 90.00 89 THR A C 1
ATOM 692 O O . THR A 1 89 ? -2.755 -6.545 -6.759 1.00 90.00 89 THR A O 1
ATOM 695 N N . SER A 1 90 ? -4.985 -6.517 -6.700 1.00 91.00 90 SER A N 1
ATOM 696 C CA . SER A 1 90 ? -5.175 -6.704 -8.153 1.00 91.00 90 SER A CA 1
ATOM 697 C C . SER A 1 90 ? -5.066 -5.433 -9.005 1.00 91.00 90 SER A C 1
ATOM 699 O O . SER A 1 90 ? -5.170 -5.512 -10.226 1.00 91.00 90 SER A O 1
ATOM 701 N N . CYS A 1 91 ? -4.836 -4.272 -8.391 1.00 93.00 91 CYS A N 1
ATOM 702 C CA . CYS A 1 91 ? -4.681 -2.978 -9.068 1.00 93.00 91 CYS A CA 1
ATOM 703 C C . CYS A 1 91 ? -3.459 -2.178 -8.595 1.00 93.00 91 CYS A C 1
ATOM 705 O O . CYS A 1 91 ? -3.312 -1.008 -8.955 1.00 93.00 91 CYS A O 1
ATOM 707 N N . CYS A 1 92 ? -2.600 -2.785 -7.774 1.00 94.69 92 CYS A N 1
ATOM 708 C CA . CYS A 1 92 ? -1.372 -2.167 -7.299 1.00 94.69 92 CYS A CA 1
ATOM 709 C C . CYS A 1 92 ? -0.164 -3.035 -7.670 1.00 94.69 92 CYS A C 1
ATOM 711 O O . CYS A 1 92 ? -0.257 -4.255 -7.790 1.00 94.69 92 CYS A O 1
ATOM 713 N N . VAL A 1 93 ? 0.983 -2.389 -7.822 1.00 95.44 93 VAL A N 1
ATOM 714 C CA . VAL A 1 93 ? 2.268 -2.995 -8.156 1.00 95.44 93 VAL A CA 1
ATOM 715 C C . VAL A 1 93 ? 3.351 -2.459 -7.242 1.00 95.44 93 VAL A C 1
ATOM 717 O O . VAL A 1 93 ? 3.475 -1.249 -7.040 1.00 95.44 93 VAL A O 1
ATOM 720 N N . TRP A 1 94 ? 4.161 -3.369 -6.708 1.00 96.12 94 TRP A N 1
ATOM 721 C CA . TRP A 1 94 ? 5.320 -3.019 -5.898 1.00 96.12 94 TRP A CA 1
ATOM 722 C C . TRP A 1 94 ? 6.563 -2.925 -6.776 1.00 96.12 94 TRP A C 1
ATOM 724 O O . TRP A 1 94 ? 7.024 -3.929 -7.316 1.00 96.12 94 TRP A O 1
ATOM 734 N N . THR A 1 95 ? 7.121 -1.734 -6.921 1.00 94.88 95 THR A N 1
ATOM 735 C CA . THR A 1 95 ? 8.226 -1.444 -7.838 1.00 94.88 95 THR A CA 1
ATOM 736 C C . THR A 1 95 ? 9.595 -1.641 -7.171 1.00 94.88 95 THR A C 1
ATOM 738 O O . THR A 1 95 ? 9.728 -1.535 -5.949 1.00 94.88 95 THR A O 1
ATOM 741 N N . SER A 1 96 ? 10.646 -1.910 -7.958 1.00 93.75 96 SER A N 1
ATOM 742 C CA . SER A 1 96 ? 12.013 -2.149 -7.446 1.00 93.75 96 SER A CA 1
ATOM 743 C C . SER A 1 96 ? 12.595 -0.980 -6.640 1.00 93.75 96 SER A C 1
ATOM 745 O O . SER A 1 96 ? 13.435 -1.186 -5.771 1.00 93.75 96 SER A O 1
ATOM 747 N N . ASN A 1 97 ? 12.104 0.242 -6.861 1.00 92.44 97 ASN A N 1
ATOM 748 C CA . ASN A 1 97 ? 12.452 1.431 -6.075 1.00 92.44 97 ASN A CA 1
ATOM 749 C C . ASN A 1 97 ? 11.728 1.517 -4.710 1.00 92.44 97 ASN A C 1
ATOM 751 O O . ASN A 1 97 ? 11.777 2.561 -4.059 1.00 92.44 97 ASN A O 1
ATOM 755 N N . GLY A 1 98 ? 11.039 0.453 -4.285 1.00 92.25 98 GLY A N 1
ATOM 756 C CA . GLY A 1 98 ? 10.405 0.359 -2.970 1.00 92.25 98 GLY A CA 1
ATOM 757 C C . GLY A 1 98 ? 9.111 1.160 -2.833 1.00 92.25 98 GLY A C 1
ATOM 758 O O . GLY A 1 98 ? 8.772 1.577 -1.726 1.00 92.25 98 GLY A O 1
ATOM 759 N N . LYS A 1 99 ? 8.403 1.412 -3.939 1.00 93.88 99 LYS A N 1
ATOM 760 C CA . LYS A 1 99 ? 7.118 2.121 -3.939 1.00 93.88 99 LYS A CA 1
ATOM 761 C C . LYS A 1 99 ? 5.987 1.184 -4.346 1.00 93.88 99 LYS A C 1
ATOM 763 O O . LYS A 1 99 ? 6.176 0.263 -5.131 1.00 93.88 99 LYS A O 1
ATOM 768 N N . CYS A 1 100 ? 4.799 1.445 -3.819 1.00 95.19 100 CYS A N 1
ATOM 769 C CA . CYS A 1 100 ? 3.577 0.838 -4.316 1.00 95.19 100 CYS A CA 1
ATOM 770 C C . CYS A 1 100 ? 2.865 1.839 -5.221 1.00 95.19 100 CYS A C 1
ATOM 772 O O . CYS A 1 100 ? 2.657 2.985 -4.818 1.00 95.19 100 CYS A O 1
ATOM 774 N N . ARG A 1 101 ? 2.523 1.425 -6.437 1.00 95.19 101 ARG A N 1
ATOM 775 C CA . ARG A 1 101 ? 1.852 2.267 -7.432 1.00 95.19 101 ARG A CA 1
ATOM 776 C C . ARG A 1 101 ? 0.645 1.559 -8.003 1.00 95.19 101 ARG A C 1
ATOM 778 O O . ARG A 1 101 ? 0.584 0.336 -7.995 1.00 95.19 101 ARG A O 1
ATOM 785 N N . THR A 1 102 ? -0.300 2.324 -8.519 1.00 95.06 102 THR A N 1
ATOM 786 C CA . THR A 1 102 ? -1.388 1.780 -9.331 1.00 95.06 102 THR A CA 1
ATOM 787 C C . THR A 1 102 ? -0.828 1.114 -10.586 1.00 95.06 102 THR A C 1
ATOM 789 O O . THR A 1 102 ? 0.034 1.687 -11.257 1.00 95.06 102 THR A O 1
ATOM 792 N N . GLY A 1 103 ? -1.321 -0.079 -10.919 1.00 93.19 103 GLY A N 1
ATOM 793 C CA . GLY A 1 103 ? -0.883 -0.818 -12.100 1.00 93.19 103 GLY A CA 1
ATOM 794 C C . GLY A 1 103 ? -1.446 -2.225 -12.224 1.00 93.19 103 GLY A C 1
ATOM 795 O O . GLY A 1 103 ? -2.268 -2.664 -11.421 1.00 93.19 103 GL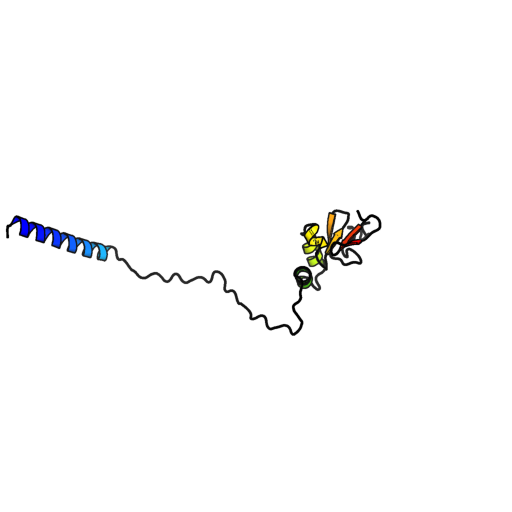Y A O 1
ATOM 796 N N . SER A 1 104 ? -0.999 -2.907 -13.271 1.00 92.50 104 SER A N 1
ATOM 797 C CA . SER A 1 104 ? -1.421 -4.256 -13.656 1.00 92.50 104 SER A CA 1
ATOM 798 C C . SER A 1 104 ? -0.198 -5.150 -13.900 1.00 92.50 104 SER A C 1
ATOM 800 O O . SER A 1 104 ? 0.940 -4.774 -13.612 1.00 92.50 104 SER A O 1
ATOM 802 N N . ALA A 1 105 ? -0.425 -6.324 -14.494 1.00 91.62 105 ALA A N 1
ATOM 803 C CA . ALA A 1 105 ? 0.635 -7.171 -15.037 1.00 91.62 105 ALA A CA 1
ATOM 804 C C . ALA A 1 105 ? 1.463 -6.499 -16.153 1.00 91.62 105 ALA A C 1
ATOM 806 O O . ALA A 1 105 ? 2.508 -7.027 -16.510 1.00 91.62 105 ALA A O 1
ATOM 807 N N . ASP A 1 106 ? 1.017 -5.357 -16.689 1.00 91.06 106 ASP A N 1
ATOM 808 C CA . ASP A 1 106 ? 1.770 -4.551 -17.659 1.00 91.06 106 ASP A CA 1
ATOM 809 C C . ASP A 1 106 ? 2.722 -3.557 -16.970 1.00 91.06 106 ASP A C 1
ATOM 811 O O . ASP A 1 106 ? 3.569 -2.940 -17.616 1.00 91.06 106 ASP A O 1
ATOM 815 N N . GLY A 1 107 ? 2.597 -3.406 -15.647 1.00 91.00 107 GLY A N 1
ATOM 816 C CA . GLY A 1 107 ? 3.419 -2.530 -14.826 1.00 91.00 107 GLY A CA 1
ATOM 817 C C . GLY A 1 107 ? 2.669 -1.327 -14.241 1.00 91.00 107 GLY A C 1
ATOM 818 O O . GLY A 1 107 ? 1.437 -1.245 -14.292 1.00 91.00 107 GLY A O 1
ATOM 819 N N . PRO A 1 108 ? 3.411 -0.399 -13.610 1.00 93.62 108 PRO A N 1
ATOM 820 C CA . PRO A 1 108 ? 2.848 0.780 -12.958 1.00 93.62 108 PRO A CA 1
ATOM 821 C C . PRO A 1 108 ? 2.393 1.843 -13.963 1.00 93.62 108 PRO A C 1
ATOM 823 O O . PRO A 1 108 ? 3.137 2.213 -14.869 1.00 93.62 108 PRO A O 1
ATOM 826 N N . ILE A 1 109 ? 1.203 2.403 -13.740 1.00 91.25 109 ILE A N 1
ATOM 827 C CA . ILE A 1 109 ? 0.643 3.498 -14.551 1.00 91.25 109 ILE A CA 1
ATOM 828 C C . ILE A 1 109 ? 1.340 4.821 -14.210 1.00 91.25 109 ILE A C 1
ATOM 830 O O . ILE A 1 109 ? 1.713 5.584 -15.098 1.00 91.25 109 ILE A O 1
ATOM 834 N N . PHE A 1 110 ? 1.558 5.090 -12.919 1.00 88.44 110 PHE A N 1
ATOM 835 C CA . PHE A 1 110 ? 2.203 6.315 -12.440 1.00 88.44 110 PHE A CA 1
ATOM 836 C C . PHE A 1 110 ? 3.689 6.079 -12.174 1.00 88.44 110 PHE A C 1
ATOM 838 O O . PHE A 1 110 ? 4.132 5.934 -11.031 1.00 88.44 110 PHE A O 1
ATOM 845 N N . ASN A 1 111 ? 4.466 6.028 -13.255 1.00 90.06 111 ASN A N 1
ATOM 846 C CA . ASN A 1 111 ? 5.905 5.776 -13.201 1.00 90.06 111 ASN A CA 1
ATOM 847 C C . ASN A 1 111 ? 6.720 6.788 -14.014 1.00 90.06 111 ASN A C 1
ATOM 849 O O . ASN A 1 111 ? 7.688 6.430 -14.681 1.00 90.06 111 ASN A O 1
ATOM 853 N N . SER A 1 112 ? 6.325 8.056 -13.958 1.00 88.88 112 SER A N 1
ATOM 854 C CA . SER A 1 112 ? 7.056 9.159 -14.582 1.00 88.88 112 SER A CA 1
ATOM 855 C C . SER A 1 112 ? 7.667 10.076 -13.526 1.00 88.88 112 SER A C 1
ATOM 857 O O . SER A 1 112 ? 7.121 10.228 -12.432 1.00 88.88 112 SER A O 1
ATOM 859 N N . ASP A 1 113 ? 8.813 10.668 -13.847 1.00 85.75 113 ASP A N 1
ATOM 860 C CA . ASP A 1 113 ? 9.426 11.732 -13.057 1.00 85.75 113 ASP A CA 1
ATOM 861 C C . ASP A 1 113 ? 8.702 13.080 -13.256 1.00 85.75 113 ASP A C 1
ATOM 863 O O . ASP A 1 113 ? 7.761 13.200 -14.043 1.00 85.75 113 ASP A O 1
ATOM 867 N N . GLU A 1 114 ? 9.155 14.123 -12.553 1.00 86.25 114 GLU A N 1
ATOM 868 C CA . GLU A 1 114 ? 8.603 15.487 -12.661 1.00 86.25 114 GLU A CA 1
ATOM 869 C C . GLU A 1 114 ? 8.720 16.086 -14.074 1.00 86.25 114 GLU A C 1
ATOM 871 O O . GLU A 1 114 ? 8.041 17.058 -14.399 1.00 86.25 114 GLU A O 1
ATOM 876 N N . LYS A 1 115 ? 9.571 15.508 -14.930 1.00 85.81 115 LYS A N 1
ATOM 877 C CA . LYS A 1 115 ? 9.780 15.912 -16.325 1.00 85.81 115 LYS A CA 1
ATOM 878 C C . LYS A 1 115 ? 8.982 15.040 -17.302 1.00 85.81 115 LYS A C 1
ATOM 880 O O . LYS A 1 115 ? 9.139 15.191 -18.512 1.00 85.81 115 LYS A O 1
ATOM 885 N N . GLY A 1 116 ? 8.141 14.134 -16.798 1.00 85.38 116 GLY A N 1
ATOM 886 C CA . GLY A 1 116 ? 7.321 13.221 -17.592 1.00 85.38 116 GLY A CA 1
ATOM 887 C C . GLY A 1 116 ? 8.082 12.023 -18.166 1.00 85.38 116 GLY A C 1
ATOM 888 O O . GLY A 1 116 ? 7.507 11.263 -18.946 1.00 85.38 116 GLY A O 1
ATOM 889 N N . LYS A 1 117 ? 9.353 11.820 -17.802 1.00 87.88 117 LYS A N 1
ATOM 890 C CA . LYS A 1 117 ? 10.151 10.687 -18.277 1.00 87.88 117 LYS A CA 1
ATOM 891 C C . LYS A 1 117 ? 9.873 9.455 -17.424 1.00 87.88 117 LYS A C 1
ATOM 893 O O . LYS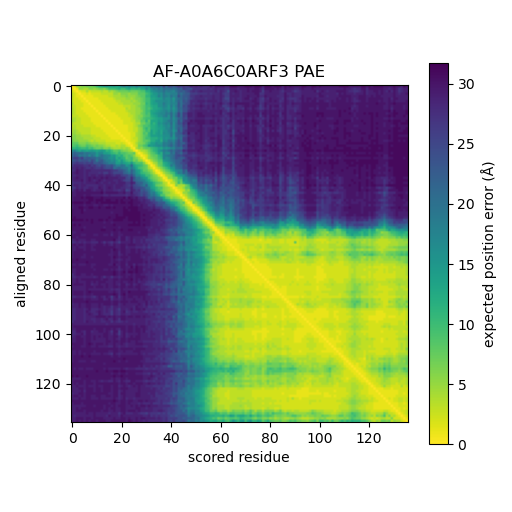 A 1 117 ? 9.896 9.526 -16.198 1.00 87.88 117 LYS A O 1
ATOM 898 N N . THR A 1 118 ? 9.676 8.309 -18.071 1.00 89.25 118 THR A N 1
ATOM 899 C CA . THR A 1 118 ? 9.498 7.033 -17.374 1.00 89.25 118 THR A CA 1
ATOM 900 C C . THR A 1 118 ? 10.716 6.702 -16.513 1.00 89.25 118 THR A C 1
ATOM 902 O O . THR A 1 118 ? 11.857 6.716 -16.985 1.00 89.25 118 THR A O 1
ATOM 905 N N . ILE A 1 119 ? 10.468 6.387 -15.245 1.00 88.88 119 ILE A N 1
ATOM 906 C CA . ILE A 1 119 ? 11.495 5.983 -14.290 1.00 88.88 119 ILE A CA 1
ATOM 907 C C . ILE A 1 119 ? 11.874 4.528 -14.603 1.00 88.88 119 ILE A C 1
ATOM 909 O O . ILE A 1 119 ? 10.992 3.665 -14.611 1.00 88.88 119 ILE A O 1
ATOM 913 N N . PRO A 1 120 ? 13.155 4.217 -14.865 1.00 88.56 120 PRO A N 1
ATOM 914 C CA . PRO A 1 120 ? 13.568 2.843 -15.119 1.00 88.56 120 PRO A CA 1
ATOM 915 C C . PRO A 1 120 ? 13.368 1.988 -13.861 1.00 88.56 120 PRO A C 1
ATOM 917 O O . PRO A 1 120 ? 13.771 2.377 -12.764 1.00 88.56 120 PRO A O 1
ATOM 920 N N . LEU A 1 121 ? 12.742 0.824 -14.033 1.00 90.88 121 LEU A N 1
ATOM 921 C CA . LEU A 1 121 ? 12.524 -0.171 -12.987 1.00 90.88 121 LEU A CA 1
ATOM 922 C C . LEU A 1 121 ? 13.172 -1.487 -13.416 1.00 90.88 121 LEU A C 1
ATOM 924 O O . LE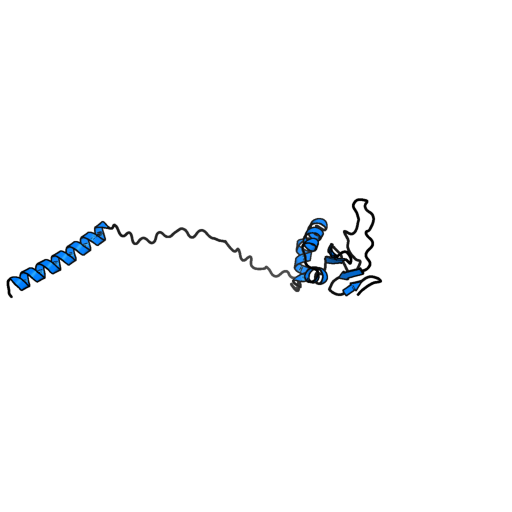U A 1 121 ? 12.939 -1.952 -14.527 1.00 90.88 121 LEU A O 1
ATOM 928 N N . ASP A 1 122 ? 13.964 -2.084 -12.528 1.00 93.19 122 ASP A N 1
ATOM 929 C CA . ASP A 1 122 ? 14.607 -3.382 -12.765 1.00 93.19 122 ASP A CA 1
ATOM 930 C C . ASP A 1 122 ? 13.593 -4.538 -12.712 1.00 93.19 122 ASP A C 1
ATOM 932 O O . ASP A 1 122 ? 13.702 -5.514 -13.456 1.00 93.19 122 ASP A O 1
ATOM 936 N N . TYR A 1 123 ? 12.612 -4.422 -11.811 1.00 93.62 123 TYR A N 1
ATOM 937 C CA . TYR A 1 123 ? 11.514 -5.366 -11.641 1.00 93.62 123 TYR A CA 1
ATOM 938 C C . TYR A 1 123 ? 10.330 -4.726 -10.900 1.00 93.62 123 TYR A C 1
ATOM 940 O O . TYR A 1 123 ? 10.443 -3.656 -10.289 1.00 93.62 123 TYR A O 1
ATOM 948 N N . TYR A 1 124 ? 9.192 -5.411 -10.902 1.00 94.75 124 TYR A N 1
ATOM 949 C CA . TYR A 1 124 ? 8.046 -5.110 -10.049 1.00 94.75 124 TYR A CA 1
ATOM 950 C C . TYR A 1 124 ? 7.275 -6.385 -9.695 1.00 94.75 124 TYR A C 1
ATOM 952 O O . TYR A 1 124 ? 7.421 -7.416 -10.347 1.00 94.75 124 TYR A O 1
ATOM 960 N N . TYR A 1 125 ? 6.453 -6.316 -8.650 1.00 95.00 125 TYR A N 1
ATOM 961 C CA . TYR A 1 125 ? 5.584 -7.406 -8.220 1.00 95.00 125 TYR A CA 1
ATOM 962 C C . TYR A 1 125 ? 4.115 -7.044 -8.426 1.00 95.00 125 TYR A C 1
ATOM 964 O O . TYR A 1 125 ? 3.665 -6.005 -7.944 1.00 95.00 125 TYR A O 1
ATOM 972 N N . PHE A 1 126 ? 3.375 -7.935 -9.085 1.00 94.25 126 PHE A N 1
ATOM 973 C CA . PHE A 1 126 ? 1.923 -7.882 -9.254 1.00 94.25 126 PHE A CA 1
ATOM 974 C C . PHE A 1 126 ? 1.324 -9.234 -8.864 1.00 94.25 126 PHE A C 1
ATOM 976 O O . PHE A 1 126 ? 1.730 -10.264 -9.404 1.00 94.25 126 PHE A O 1
ATOM 983 N N . GLN A 1 127 ? 0.375 -9.255 -7.928 1.00 91.56 127 GLN A N 1
ATOM 984 C CA . GLN A 1 127 ? -0.234 -10.488 -7.398 1.00 91.56 127 GLN A CA 1
ATOM 985 C C . GLN A 1 127 ? 0.799 -11.560 -6.996 1.00 91.56 127 GLN A C 1
ATOM 987 O O . GLN A 1 127 ? 0.692 -12.732 -7.360 1.00 91.56 127 GLN A O 1
ATOM 992 N N . ASN A 1 128 ? 1.834 -11.135 -6.268 1.00 91.50 128 ASN A N 1
ATOM 993 C CA . ASN A 1 128 ? 2.981 -11.928 -5.815 1.00 91.50 128 ASN A CA 1
ATOM 994 C C . ASN A 1 128 ? 3.821 -12.560 -6.939 1.00 91.50 128 ASN A C 1
ATOM 996 O O . ASN A 1 128 ? 4.712 -13.361 -6.663 1.00 91.50 128 ASN A O 1
ATOM 1000 N N . LYS A 1 129 ? 3.588 -12.182 -8.199 1.00 93.25 129 LYS A N 1
ATOM 1001 C CA . LYS A 1 129 ? 4.426 -12.559 -9.339 1.00 93.25 129 LYS A CA 1
ATOM 1002 C C . LYS A 1 129 ? 5.392 -11.428 -9.644 1.00 93.25 129 LYS A C 1
ATOM 1004 O O . LYS A 1 129 ? 4.987 -10.269 -9.676 1.00 93.25 129 LYS A O 1
ATOM 1009 N N . CYS A 1 130 ? 6.655 -11.773 -9.855 1.00 94.19 130 CYS A N 1
ATOM 1010 C CA . CYS A 1 130 ? 7.670 -10.816 -10.262 1.00 94.19 130 CYS A CA 1
ATOM 1011 C C . CYS A 1 130 ? 7.708 -10.684 -11.789 1.00 94.19 130 CYS A C 1
ATOM 1013 O O . CYS A 1 130 ? 7.609 -11.681 -12.502 1.00 94.19 130 CYS A O 1
ATOM 1015 N N . TYR A 1 131 ? 7.874 -9.455 -12.264 1.00 93.50 131 TYR A N 1
ATOM 1016 C CA . TYR A 1 131 ? 8.006 -9.091 -13.669 1.00 93.50 131 TYR A CA 1
ATOM 1017 C C . TYR A 1 131 ? 9.235 -8.196 -13.839 1.00 93.50 131 TYR A C 1
ATOM 1019 O O . TYR A 1 131 ? 9.499 -7.342 -12.992 1.00 93.50 131 TYR A O 1
ATOM 1027 N N . GLY A 1 132 ? 9.965 -8.368 -14.940 1.00 91.94 132 GLY A N 1
ATOM 1028 C CA . GLY A 1 132 ? 11.211 -7.653 -15.232 1.00 91.94 132 GLY A CA 1
ATOM 1029 C C . GLY A 1 132 ? 12.409 -8.592 -15.363 1.00 91.94 132 GLY A C 1
ATOM 1030 O O . GLY A 1 132 ? 12.335 -9.775 -15.039 1.00 91.94 132 GLY A O 1
ATOM 1031 N N . GLU A 1 133 ? 13.520 -8.064 -15.866 1.00 87.31 133 GLU A N 1
ATOM 1032 C CA . GLU A 1 133 ? 14.707 -8.866 -16.198 1.00 87.31 133 GLU A CA 1
ATOM 1033 C C . GLU A 1 133 ? 15.527 -9.267 -14.966 1.00 87.31 133 GLU A C 1
ATOM 1035 O 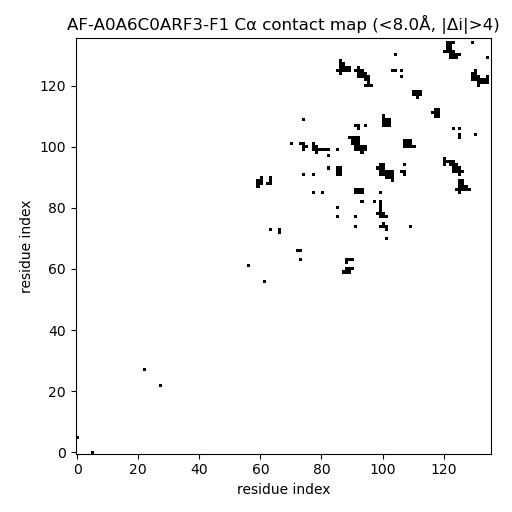O . GLU A 1 133 ? 16.268 -10.246 -15.008 1.00 87.31 133 GLU A O 1
ATOM 1040 N N . LYS A 1 134 ? 15.399 -8.524 -13.860 1.00 91.25 134 LYS A N 1
ATOM 1041 C CA . LYS A 1 134 ? 16.185 -8.733 -12.633 1.00 91.25 134 LYS A CA 1
ATOM 1042 C C . LYS A 1 134 ? 15.308 -9.100 -11.442 1.00 91.25 134 LYS A C 1
ATOM 1044 O O . LYS A 1 134 ? 15.468 -8.548 -10.354 1.00 91.25 134 LYS A O 1
ATOM 1049 N N . CYS A 1 135 ? 14.355 -9.999 -11.656 1.00 89.06 135 CYS A N 1
ATOM 1050 C CA . CYS A 1 135 ? 13.585 -10.569 -10.560 1.00 89.06 135 CYS A CA 1
ATOM 1051 C C . CYS A 1 135 ? 14.511 -11.302 -9.567 1.00 89.06 135 CYS A C 1
ATOM 1053 O O . CYS A 1 135 ? 15.306 -12.128 -10.018 1.00 89.06 135 CYS A O 1
ATOM 1055 N N . PRO A 1 136 ? 14.442 -10.983 -8.258 1.00 81.69 136 PRO A N 1
ATOM 1056 C CA . PRO A 1 136 ? 15.210 -11.671 -7.218 1.00 81.69 136 PRO A CA 1
ATOM 1057 C C . PRO A 1 136 ? 14.855 -13.150 -7.060 1.00 81.69 136 PRO A C 1
ATOM 1059 O O . PRO A 1 136 ? 13.673 -13.496 -7.296 1.00 81.69 136 PRO A O 1
#

Mean predicted aligned error: 17.34 Å

Secondary structure (DSSP, 8-state):
--HHHHHHHHHHHHHHHHHHHHHHHTT------------S-----------SS-----HHHHHHHTTTT-HHHHHHHHHTS-HHHHHHSTTEEEETTS-EEEEETTEESS-B-TTSPBPP-S-EEETTEEESTT--

pLDDT: mean 81.87, std 15.17, range [48.69, 96.12]

Sequence (136 aa):
MDLKDVLKIFIVVFLIFALIAFI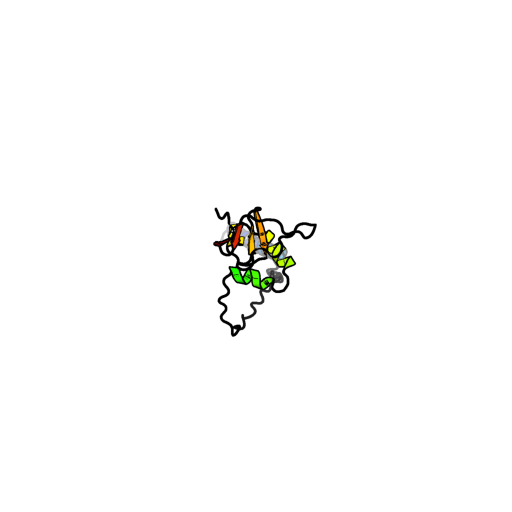NSIGLNLKVEDQPRELQKVVIIEGLEKPDTSIIMNSKDAFCQNFRGSSGQLDEACGKMTRNNCSDTSCCVWTSNGKCRTGSADGPIFNSDEKGKTIPLDYYYFQNKCYGEKCP

Radius of gyration: 36.71 Å; Cα contacts (8 Å, |Δi|>4): 140; chains: 1; bounding box: 61×29×101 Å

Organism: NCBI:txid1070528

Foldseek 3Di:
DDPVVVVVVVVVVVVVVVVVVVVVVVVPPPPPPPPPPPCPDDPPPPPPPDDPDPPPPDPLNVLVVVCVVPQPVSQVVQQPDAPVSQLQHQQWKQFQVGGIGGDHPVDHPPQADPVRHGDDTQWMHHNNDIDHDDDD